Protein AF-Q17WV6-F1 (afdb_monomer_lite)

Foldseek 3Di:
DDDFAAEAEEEAAAPPVCAQVVVLVVLLVLLPDPVNLVVLVRYQKYKYAPPDDDDPVDNRHGMWMDGSNDSDTGDDDDDPDDPPPPDPPPPPVVVVVVVVVVVD

Structure (mmCIF, N/CA/C/O backbone):
data_AF-Q17WV6-F1
#
_entry.id   AF-Q17WV6-F1
#
loop_
_atom_site.group_PDB
_atom_site.id
_atom_site.type_symbol
_atom_site.label_atom_id
_atom_site.label_alt_id
_atom_site.label_comp_id
_atom_site.label_asym_id
_atom_site.label_entity_id
_atom_site.label_seq_id
_atom_site.pdbx_PDB_ins_code
_atom_site.Cartn_x
_atom_site.Cartn_y
_atom_site.Cartn_z
_atom_site.occupancy
_atom_site.B_iso_or_equiv
_atom_site.auth_seq_id
_atom_site.auth_comp_id
_atom_site.auth_asym_id
_atom_site.auth_atom_id
_atom_site.pdbx_PDB_model_num
ATOM 1 N N . MET A 1 1 ? -12.162 -23.796 12.705 1.00 42.66 1 MET A N 1
ATOM 2 C CA . MET A 1 1 ? -10.992 -23.145 12.076 1.00 42.66 1 MET A CA 1
ATOM 3 C C . MET A 1 1 ? -11.531 -21.978 11.258 1.00 42.66 1 MET A C 1
ATOM 5 O O . MET A 1 1 ? -12.350 -22.228 10.386 1.00 42.66 1 MET A O 1
ATOM 9 N N . ALA A 1 2 ? -11.223 -20.728 11.610 1.00 54.91 2 ALA A N 1
ATOM 10 C CA . ALA A 1 2 ? -11.738 -19.556 10.895 1.00 54.91 2 ALA A CA 1
ATOM 11 C C . ALA A 1 2 ? -10.695 -19.082 9.871 1.00 54.91 2 ALA A C 1
ATOM 13 O O . ALA A 1 2 ? -9.551 -18.832 10.245 1.00 54.91 2 ALA A O 1
ATOM 14 N N . CYS A 1 3 ? -11.071 -18.971 8.595 1.00 59.50 3 CYS A N 1
ATOM 15 C CA . CYS A 1 3 ? -10.223 -18.372 7.563 1.00 59.50 3 CYS A CA 1
ATOM 16 C C . CYS A 1 3 ? -10.328 -16.845 7.652 1.00 59.50 3 CYS A C 1
ATOM 18 O O . CYS A 1 3 ? -11.342 -16.268 7.265 1.00 59.50 3 CYS A O 1
ATOM 20 N N . LEU A 1 4 ? -9.291 -16.199 8.187 1.00 71.81 4 LEU A N 1
ATOM 21 C CA . LEU A 1 4 ? -9.176 -14.743 8.226 1.00 71.81 4 LEU A CA 1
ATOM 22 C C . LEU A 1 4 ? -8.486 -14.247 6.946 1.00 71.81 4 LEU A C 1
ATOM 24 O O . LEU A 1 4 ? -7.447 -14.780 6.557 1.00 71.81 4 LEU A O 1
ATOM 28 N N . TYR A 1 5 ? -9.041 -13.221 6.301 1.00 78.06 5 TYR A N 1
ATOM 29 C CA . TYR A 1 5 ? -8.415 -12.563 5.151 1.00 78.06 5 TYR A CA 1
ATOM 30 C C . TYR A 1 5 ? -7.225 -11.724 5.622 1.00 78.06 5 TYR A C 1
ATOM 32 O O . TYR A 1 5 ? -7.403 -10.597 6.061 1.00 78.06 5 TYR A O 1
ATOM 40 N N . LEU A 1 6 ? -6.012 -12.277 5.566 1.00 90.19 6 LEU A N 1
ATOM 41 C CA . LEU A 1 6 ? -4.811 -11.602 6.075 1.00 90.19 6 LEU A CA 1
ATOM 42 C C . LEU A 1 6 ? -4.249 -10.551 5.111 1.00 90.19 6 LEU A C 1
ATOM 44 O O . LEU A 1 6 ? -3.649 -9.573 5.559 1.00 90.19 6 LEU A O 1
ATOM 48 N N . VAL A 1 7 ? -4.433 -10.738 3.804 1.00 91.44 7 VAL A N 1
ATOM 49 C CA . VAL A 1 7 ? -3.809 -9.893 2.781 1.00 91.44 7 VAL A CA 1
ATOM 50 C C . VAL A 1 7 ? -4.823 -9.525 1.709 1.00 91.44 7 VAL A C 1
ATOM 52 O O . VAL A 1 7 ? -5.520 -10.395 1.191 1.00 91.44 7 VAL A O 1
ATOM 55 N N . ASN A 1 8 ? -4.867 -8.241 1.355 1.00 92.19 8 ASN A N 1
ATOM 56 C CA . ASN A 1 8 ? -5.573 -7.750 0.177 1.00 92.19 8 ASN A CA 1
ATOM 57 C C . ASN A 1 8 ? -4.556 -7.299 -0.879 1.00 92.19 8 ASN A C 1
ATOM 59 O O . ASN A 1 8 ? -3.654 -6.523 -0.564 1.00 92.19 8 ASN A O 1
ATOM 63 N N . ILE A 1 9 ? -4.712 -7.762 -2.120 1.00 93.44 9 ILE A N 1
ATOM 64 C CA . ILE A 1 9 ? -3.819 -7.437 -3.239 1.00 93.44 9 ILE A CA 1
ATOM 65 C C . ILE A 1 9 ? -4.645 -6.775 -4.343 1.00 93.44 9 ILE A C 1
ATOM 67 O O . ILE A 1 9 ? -5.608 -7.361 -4.831 1.00 93.44 9 ILE A O 1
ATOM 71 N N . GLU A 1 10 ? -4.264 -5.567 -4.750 1.00 92.75 10 GLU A N 1
ATOM 72 C CA . GLU A 1 10 ? -4.917 -4.821 -5.827 1.00 92.75 10 GLU A CA 1
ATOM 73 C C . GLU A 1 10 ? -3.886 -4.462 -6.910 1.00 92.75 10 GLU A C 1
ATOM 75 O O . GLU A 1 10 ? -2.997 -3.635 -6.711 1.00 92.75 10 GLU A O 1
ATOM 80 N N . VAL A 1 11 ? -3.999 -5.111 -8.072 1.00 92.94 11 VAL A N 1
ATOM 81 C CA . VAL A 1 11 ? -3.112 -4.898 -9.227 1.00 92.94 11 VAL A CA 1
ATOM 82 C C . VAL A 1 11 ? -3.845 -4.079 -10.287 1.00 92.94 11 VAL A C 1
ATOM 84 O O . VAL A 1 11 ? -5.010 -4.340 -10.594 1.00 92.94 11 VAL A O 1
ATOM 87 N N . LYS A 1 12 ? -3.175 -3.071 -10.845 1.00 91.06 12 LYS A N 1
ATOM 88 C CA . LYS A 1 12 ? -3.680 -2.231 -11.935 1.00 91.06 12 LYS A CA 1
ATOM 89 C C . LYS A 1 12 ? -3.089 -2.651 -13.268 1.00 91.06 12 LYS A C 1
ATOM 91 O O . LYS A 1 12 ? -2.021 -3.252 -13.336 1.00 91.06 12 LYS A O 1
ATOM 96 N N . GLN A 1 13 ? -3.813 -2.315 -14.332 1.00 89.94 13 GLN A N 1
ATOM 97 C CA . GLN A 1 13 ? -3.273 -2.430 -15.678 1.00 89.94 13 GLN A CA 1
ATOM 98 C C . GLN A 1 13 ? -2.061 -1.496 -15.816 1.00 89.94 13 GLN A C 1
ATOM 100 O O . GLN A 1 13 ? -2.136 -0.345 -15.365 1.00 89.94 13 GLN A O 1
ATOM 105 N N . PRO A 1 14 ? -0.970 -1.965 -16.441 1.00 87.00 14 PRO A N 1
ATOM 106 C CA . PRO A 1 14 ? 0.194 -1.129 -16.683 1.00 87.00 14 PRO A CA 1
ATOM 107 C C . PRO A 1 14 ? -0.192 0.054 -17.574 1.00 87.00 14 PRO A C 1
ATOM 109 O O . PRO A 1 14 ? -1.044 -0.070 -18.453 1.00 87.00 14 PRO A O 1
ATOM 112 N N . LEU A 1 15 ? 0.437 1.209 -17.337 1.00 83.62 15 LEU A N 1
ATOM 113 C CA . LEU A 1 15 ? 0.212 2.458 -18.084 1.00 83.62 15 LEU A CA 1
ATOM 114 C C . LEU A 1 15 ? -1.213 3.039 -17.983 1.00 83.62 15 LEU A C 1
ATOM 116 O O . LEU A 1 15 ? -1.564 3.949 -18.735 1.00 83.62 15 LEU A O 1
ATOM 120 N N . ALA A 1 16 ? -2.035 2.575 -17.036 1.00 81.94 16 ALA A N 1
ATOM 121 C CA . ALA A 1 16 ? -3.281 3.257 -16.705 1.00 81.94 16 ALA A CA 1
ATOM 122 C C . ALA A 1 16 ? -2.963 4.680 -16.210 1.00 81.94 16 ALA A C 1
ATOM 124 O O . ALA A 1 16 ? -2.207 4.842 -15.252 1.00 81.94 16 ALA A O 1
ATOM 125 N N . GLY A 1 17 ? -3.549 5.709 -16.836 1.00 71.56 17 GLY A N 1
ATOM 126 C CA . GLY A 1 17 ? -3.151 7.116 -16.645 1.00 71.56 17 GLY A CA 1
ATOM 127 C C . GLY A 1 17 ? -3.157 7.626 -15.196 1.00 71.56 17 GLY A C 1
ATOM 128 O O . GLY A 1 17 ? -2.433 8.562 -14.869 1.00 71.56 17 GLY A O 1
ATOM 129 N N . GLN A 1 18 ? -3.919 6.979 -14.315 1.00 74.38 18 GLN A N 1
ATOM 130 C CA . GLN A 1 18 ? -4.033 7.337 -12.902 1.00 74.38 18 GLN A CA 1
ATOM 131 C C . GLN A 1 18 ? -3.206 6.444 -11.939 1.00 74.38 18 GLN A C 1
ATOM 133 O O . GLN A 1 18 ? -2.982 6.823 -10.789 1.00 74.38 18 GLN A O 1
ATOM 138 N N . GLY A 1 19 ? -2.670 5.313 -12.425 1.00 80.12 19 GLY A N 1
ATOM 139 C CA . GLY A 1 19 ? -1.633 4.477 -11.795 1.00 80.12 19 GLY A CA 1
ATOM 140 C C . GLY A 1 19 ? -1.736 4.223 -10.281 1.00 80.12 19 GLY A C 1
ATOM 141 O O . GLY A 1 19 ? -2.818 4.092 -9.704 1.00 80.12 19 GLY A O 1
ATOM 142 N N . ILE A 1 20 ? -0.569 4.147 -9.632 1.00 88.81 20 ILE A N 1
ATOM 143 C CA . ILE A 1 20 ? -0.412 3.972 -8.176 1.00 88.81 20 ILE A CA 1
ATOM 144 C C . ILE A 1 20 ? -0.825 5.211 -7.374 1.00 88.81 20 ILE A C 1
ATOM 146 O O . ILE A 1 20 ? -1.241 5.086 -6.222 1.00 88.81 20 ILE A O 1
ATOM 150 N N . LYS A 1 21 ? -0.717 6.417 -7.948 1.00 87.44 21 LYS A N 1
ATOM 151 C CA . LYS A 1 21 ? -1.062 7.664 -7.243 1.00 87.44 21 LYS A CA 1
ATOM 152 C C . LYS A 1 21 ? -2.523 7.662 -6.799 1.00 87.44 21 LYS A C 1
ATOM 154 O O . LYS A 1 21 ? -2.803 7.905 -5.628 1.00 87.44 21 LYS A O 1
ATOM 159 N N . ASP A 1 22 ? -3.421 7.282 -7.697 1.00 90.38 22 ASP A N 1
ATOM 160 C CA . ASP A 1 22 ? -4.832 7.131 -7.363 1.00 90.38 22 ASP A CA 1
ATOM 161 C C . ASP A 1 22 ? -5.084 6.045 -6.333 1.00 90.38 22 ASP A C 1
ATOM 163 O O . ASP A 1 22 ? -5.985 6.169 -5.506 1.00 90.38 22 ASP A O 1
ATOM 167 N N . GLU A 1 23 ? -4.307 4.966 -6.372 1.00 91.44 23 GLU A N 1
ATOM 168 C CA . GLU A 1 23 ? -4.471 3.889 -5.410 1.00 91.44 23 GLU A CA 1
ATOM 169 C C . GLU A 1 23 ? -4.070 4.319 -4.005 1.00 91.44 23 GLU A C 1
ATOM 171 O O . GLU A 1 23 ? -4.791 4.062 -3.041 1.00 91.44 23 GLU A O 1
ATOM 176 N N . ARG A 1 24 ? -2.987 5.088 -3.893 1.00 90.38 24 ARG A N 1
ATOM 177 C CA . ARG A 1 24 ? -2.615 5.749 -2.646 1.00 90.38 24 ARG A CA 1
ATOM 178 C C . ARG A 1 24 ? -3.741 6.657 -2.145 1.00 90.38 24 ARG A C 1
ATOM 180 O O . ARG A 1 24 ? -4.097 6.584 -0.967 1.00 90.38 24 ARG A O 1
ATOM 187 N N . ASP A 1 25 ? -4.314 7.494 -3.003 1.00 92.38 25 ASP A N 1
ATOM 188 C CA . ASP A 1 25 ? -5.367 8.432 -2.597 1.00 92.38 25 ASP A CA 1
ATOM 189 C C . ASP A 1 25 ? -6.663 7.705 -2.206 1.00 92.38 25 ASP A C 1
ATOM 191 O O . ASP A 1 25 ? -7.287 8.031 -1.186 1.00 92.38 25 ASP A O 1
ATOM 195 N N . ARG A 1 26 ? -7.034 6.653 -2.947 1.00 92.31 26 ARG A N 1
ATOM 196 C CA . ARG A 1 26 ? -8.144 5.757 -2.599 1.00 92.31 26 ARG A CA 1
ATOM 197 C C . ARG A 1 26 ? -7.903 5.057 -1.271 1.00 92.31 26 ARG A C 1
ATOM 199 O O . ARG A 1 26 ? -8.811 5.058 -0.442 1.00 92.31 26 ARG A O 1
ATOM 206 N N . HIS A 1 27 ? -6.713 4.510 -1.037 1.00 92.62 27 HIS A N 1
ATOM 207 C CA . HIS A 1 27 ? -6.344 3.862 0.224 1.00 92.62 27 HIS A CA 1
ATOM 208 C C . HIS A 1 27 ? -6.477 4.820 1.408 1.00 92.62 27 HIS A C 1
ATOM 210 O O . HIS A 1 27 ? -7.139 4.497 2.391 1.00 92.62 27 HIS A O 1
ATOM 216 N N . ILE A 1 28 ? -5.948 6.043 1.296 1.00 93.19 28 ILE A N 1
ATOM 217 C CA . ILE A 1 28 ? -6.051 7.060 2.356 1.00 93.19 28 ILE A CA 1
ATOM 218 C C . ILE A 1 28 ? -7.515 7.431 2.620 1.00 93.19 28 ILE A C 1
ATOM 220 O O . ILE A 1 28 ? -7.928 7.560 3.777 1.00 93.19 28 ILE A O 1
ATOM 224 N N . LYS A 1 29 ? -8.319 7.603 1.563 1.00 93.88 29 LYS A N 1
ATOM 225 C CA . LYS A 1 29 ? -9.751 7.901 1.691 1.00 93.88 29 LYS A CA 1
ATOM 226 C C . LYS A 1 29 ? -10.507 6.743 2.344 1.00 93.88 29 LYS A C 1
ATOM 228 O O . LYS A 1 29 ? -11.334 6.980 3.223 1.00 93.88 29 LYS A O 1
ATOM 233 N N . ARG A 1 30 ? -10.218 5.501 1.940 1.00 92.12 30 ARG A N 1
ATOM 234 C CA . ARG A 1 30 ? -10.844 4.287 2.481 1.00 92.12 30 ARG A CA 1
ATOM 235 C C . ARG A 1 30 ? -10.481 4.089 3.950 1.00 92.12 30 ARG A C 1
ATOM 237 O O . ARG A 1 30 ? -11.395 3.875 4.737 1.00 92.12 30 ARG A O 1
ATOM 244 N N . TYR A 1 31 ? -9.211 4.261 4.313 1.00 91.62 31 TYR A N 1
ATOM 245 C CA . TYR A 1 31 ? -8.709 4.177 5.688 1.00 91.62 31 TYR A CA 1
ATOM 246 C C . TYR A 1 31 ? -9.424 5.150 6.639 1.00 91.62 31 TYR A C 1
ATOM 248 O O . TYR A 1 31 ? -9.761 4.797 7.766 1.00 91.62 31 TYR A O 1
ATOM 256 N N . LYS A 1 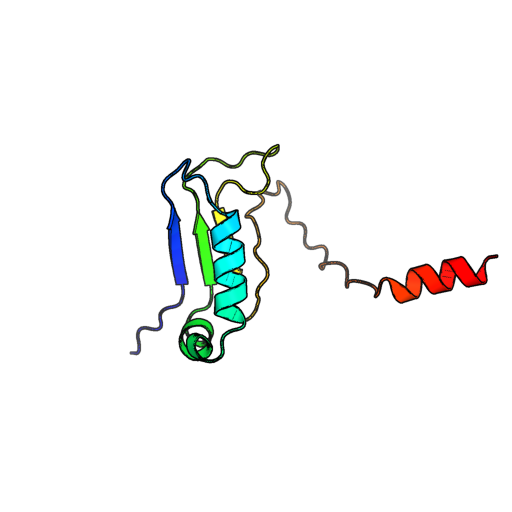32 ? -9.694 6.382 6.187 1.00 91.94 32 LYS A N 1
ATOM 257 C CA . LYS A 1 32 ? -10.376 7.401 7.005 1.00 91.94 32 LYS A CA 1
ATOM 258 C C . LYS A 1 32 ? -11.884 7.178 7.140 1.00 91.94 32 LYS A C 1
ATOM 260 O O . LYS A 1 32 ? -12.497 7.797 8.005 1.00 91.94 32 LYS A O 1
ATOM 265 N N . ASN A 1 33 ? -12.493 6.350 6.292 1.00 94.00 33 ASN A N 1
ATOM 266 C CA . ASN A 1 33 ? -13.936 6.136 6.293 1.00 94.00 33 ASN A CA 1
ATOM 267 C C . ASN A 1 33 ? -14.336 5.089 7.357 1.00 94.00 33 ASN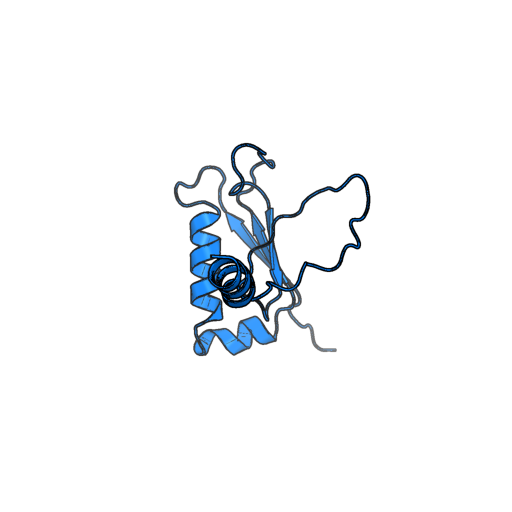 A C 1
ATOM 269 O O . ASN A 1 33 ? -13.966 3.920 7.213 1.00 94.00 33 ASN A O 1
ATOM 273 N N . PRO A 1 34 ? -15.149 5.447 8.373 1.00 92.56 34 PRO A N 1
ATOM 274 C CA . PRO A 1 34 ? -15.590 4.511 9.408 1.00 92.56 34 PRO A CA 1
ATOM 275 C C . PRO A 1 34 ? -16.310 3.272 8.866 1.00 92.56 34 PRO A C 1
ATOM 277 O O . PRO A 1 34 ? -16.172 2.195 9.442 1.00 92.56 34 PRO A O 1
ATOM 280 N N . ALA A 1 35 ? -17.024 3.394 7.743 1.00 93.38 35 ALA A N 1
ATOM 281 C CA . ALA A 1 35 ? -17.731 2.273 7.125 1.00 93.38 35 ALA A CA 1
ATOM 282 C C . ALA A 1 35 ? -16.778 1.161 6.644 1.00 93.38 35 ALA A C 1
ATOM 284 O O . ALA A 1 35 ? -17.137 -0.011 6.655 1.00 93.38 35 ALA A O 1
ATOM 285 N N . ASN A 1 36 ? -15.537 1.507 6.289 1.00 90.06 36 ASN A N 1
ATOM 286 C CA . ASN A 1 36 ? -14.535 0.546 5.819 1.00 90.06 36 ASN A CA 1
ATOM 287 C C . ASN A 1 36 ? -13.710 -0.066 6.958 1.00 90.06 36 ASN A C 1
ATOM 289 O O . ASN A 1 36 ? -12.885 -0.950 6.721 1.00 90.06 36 ASN A O 1
ATOM 293 N N . LYS A 1 37 ? -13.917 0.390 8.200 1.00 87.56 37 LYS A N 1
ATOM 294 C CA . L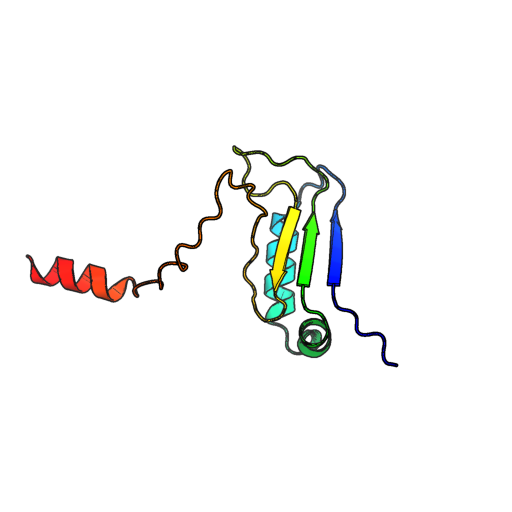YS A 1 37 ? -13.087 0.012 9.348 1.00 87.56 37 LYS A CA 1
ATOM 295 C C . LYS A 1 37 ? -13.131 -1.486 9.632 1.00 87.56 37 LYS A C 1
ATOM 297 O O . LYS A 1 37 ? -12.117 -2.050 10.013 1.00 87.56 37 LYS A O 1
ATOM 302 N N . ILE A 1 38 ? -14.269 -2.143 9.398 1.00 88.06 38 ILE A N 1
ATOM 303 C CA . ILE A 1 38 ? -14.396 -3.599 9.558 1.00 88.06 38 ILE A CA 1
ATOM 304 C C . ILE A 1 38 ? -13.406 -4.322 8.635 1.00 88.06 38 ILE A C 1
ATOM 306 O O . ILE A 1 38 ? -12.656 -5.177 9.091 1.00 88.06 38 ILE A O 1
ATOM 310 N N . PHE A 1 39 ? -13.349 -3.933 7.360 1.00 85.56 39 PHE A N 1
ATOM 311 C CA . PHE A 1 39 ? -12.480 -4.576 6.375 1.00 85.56 39 PHE A CA 1
ATOM 312 C C . PHE A 1 39 ? -10.994 -4.319 6.669 1.00 85.56 39 PHE A C 1
ATOM 314 O O . PHE A 1 39 ? -10.181 -5.244 6.663 1.00 85.56 39 PHE A O 1
ATOM 321 N N . TYR A 1 40 ? -10.644 -3.080 7.023 1.00 87.00 40 TYR A N 1
ATOM 322 C CA . TYR A 1 40 ? -9.281 -2.743 7.442 1.00 87.00 40 TYR A CA 1
ATOM 323 C C . TYR A 1 40 ? -8.879 -3.457 8.739 1.00 87.00 40 TYR A C 1
ATOM 325 O O . TYR A 1 40 ? -7.745 -3.889 8.860 1.00 87.00 40 TYR A O 1
ATOM 333 N N . ASN A 1 41 ? -9.786 -3.654 9.693 1.00 85.44 41 ASN A N 1
ATOM 334 C CA . ASN A 1 41 ? -9.452 -4.354 10.934 1.00 85.44 41 ASN A CA 1
ATOM 335 C C . ASN A 1 41 ? -9.209 -5.860 10.740 1.00 85.44 41 ASN A C 1
ATOM 337 O O . ASN A 1 41 ? -8.490 -6.455 11.539 1.00 85.44 41 ASN A O 1
ATOM 341 N N . LEU A 1 42 ? -9.828 -6.484 9.732 1.00 88.62 42 LEU A N 1
ATOM 342 C CA . LEU A 1 42 ? -9.649 -7.912 9.442 1.00 88.62 42 LEU A CA 1
ATOM 343 C C . LEU A 1 42 ? -8.361 -8.183 8.661 1.00 88.62 42 LEU A C 1
ATOM 345 O O . LEU A 1 42 ? -7.658 -9.152 8.942 1.00 88.62 42 LEU A O 1
ATOM 349 N N . THR A 1 43 ? -8.059 -7.314 7.698 1.00 88.94 43 THR A N 1
ATOM 350 C CA . THR A 1 43 ? -6.867 -7.431 6.854 1.00 88.94 43 THR A CA 1
ATOM 351 C C . THR A 1 43 ? -5.630 -7.026 7.653 1.00 88.94 43 THR A C 1
ATOM 353 O O . THR A 1 43 ? -5.694 -6.074 8.424 1.00 88.94 43 THR A O 1
ATOM 356 N N . GLN A 1 44 ? -4.478 -7.672 7.473 1.00 90.75 44 GLN A N 1
ATOM 357 C CA . GLN A 1 44 ? -3.218 -7.224 8.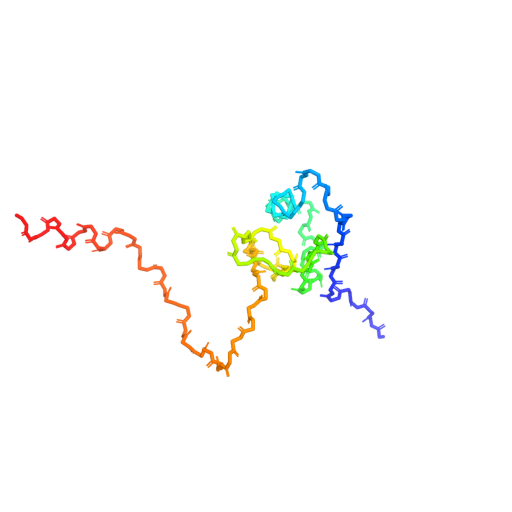088 1.00 90.75 44 GLN A CA 1
ATOM 358 C C . GLN A 1 44 ? -2.398 -6.345 7.144 1.00 90.75 44 GLN A C 1
ATOM 360 O O . GLN A 1 44 ? -1.844 -5.325 7.567 1.00 90.75 44 GLN A O 1
ATOM 365 N N . ILE A 1 45 ? -2.333 -6.735 5.869 1.00 92.31 45 ILE A N 1
ATOM 366 C CA . ILE A 1 45 ? -1.483 -6.099 4.861 1.00 92.31 45 ILE A CA 1
ATOM 367 C C . ILE A 1 45 ? -2.294 -5.813 3.599 1.00 92.31 45 ILE A C 1
ATOM 369 O O . ILE A 1 45 ? -3.051 -6.652 3.112 1.00 92.31 45 ILE A O 1
ATOM 373 N N . TRP A 1 46 ? -2.080 -4.628 3.047 1.00 93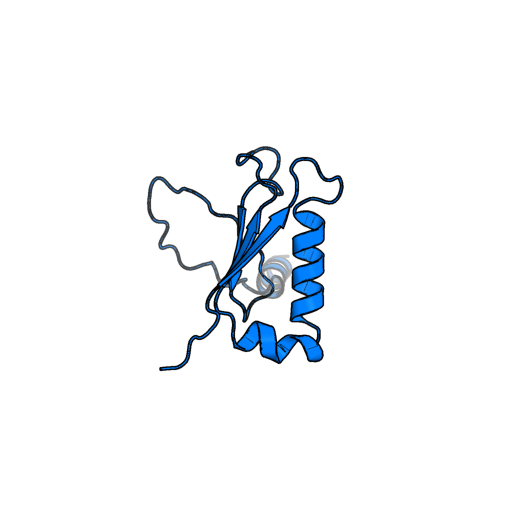.44 46 TRP A N 1
ATOM 374 C CA . TRP A 1 46 ? -2.558 -4.216 1.737 1.00 93.44 46 TRP A CA 1
ATOM 375 C C . TRP A 1 46 ? -1.377 -4.115 0.791 1.00 93.44 46 TRP A C 1
ATOM 377 O O . TRP A 1 46 ? -0.378 -3.497 1.151 1.00 93.44 46 TRP A O 1
ATOM 387 N N . ILE A 1 47 ? -1.494 -4.700 -0.396 1.00 94.44 47 ILE A N 1
ATOM 388 C CA . ILE A 1 47 ? -0.473 -4.666 -1.441 1.00 94.44 47 ILE A CA 1
ATOM 389 C C . ILE A 1 47 ? -1.094 -4.084 -2.705 1.00 94.44 47 ILE A C 1
ATOM 391 O O . ILE A 1 47 ? -2.190 -4.472 -3.107 1.00 94.44 47 ILE A O 1
ATOM 395 N N . PHE A 1 48 ? -0.375 -3.168 -3.338 1.00 94.06 48 PHE A N 1
ATOM 396 C CA . PHE A 1 48 ? -0.795 -2.468 -4.542 1.00 94.06 48 PHE A CA 1
ATOM 397 C C . PHE A 1 48 ? 0.310 -2.547 -5.588 1.00 94.06 48 PHE A C 1
ATOM 399 O O . PHE A 1 48 ? 1.480 -2.431 -5.237 1.00 94.06 48 PHE A O 1
ATOM 406 N N . SER A 1 49 ? -0.031 -2.740 -6.860 1.00 93.75 49 SER A N 1
ATOM 407 C CA . SER A 1 49 ? 0.957 -2.776 -7.946 1.00 93.75 49 SER A CA 1
ATOM 408 C C . SER A 1 49 ? 0.367 -2.228 -9.240 1.00 93.75 49 SER A C 1
ATOM 410 O O . SER A 1 49 ? -0.803 -2.465 -9.530 1.00 93.75 49 SER A O 1
ATOM 412 N N . ASP A 1 50 ? 1.164 -1.516 -10.030 1.00 92.62 50 ASP A N 1
ATOM 413 C CA . ASP A 1 50 ? 0.840 -1.147 -11.416 1.00 92.62 50 ASP A CA 1
ATOM 414 C C . ASP A 1 50 ? 1.393 -2.136 -12.450 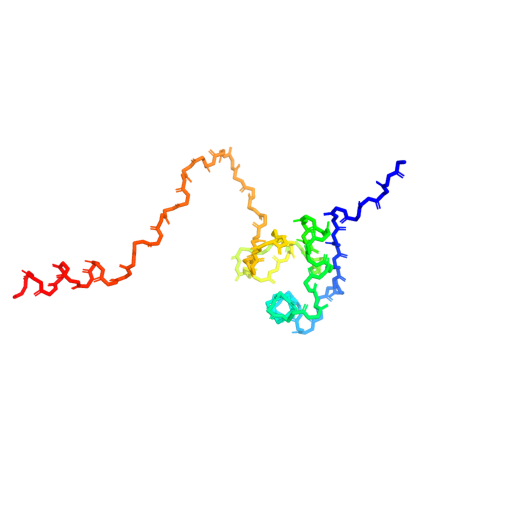1.00 92.62 50 ASP A C 1
ATOM 416 O O . ASP A 1 50 ? 1.275 -1.900 -13.652 1.00 92.62 50 ASP A O 1
ATOM 420 N N . ASN A 1 51 ? 1.971 -3.249 -11.989 1.00 92.44 51 ASN A N 1
ATOM 421 C CA . ASN A 1 51 ? 2.582 -4.276 -12.829 1.00 92.44 51 ASN A CA 1
ATOM 422 C C . ASN A 1 51 ? 3.712 -3.744 -13.734 1.00 92.44 51 ASN A C 1
ATOM 424 O O . ASN A 1 51 ? 3.988 -4.309 -14.793 1.00 92.44 51 ASN A O 1
ATOM 428 N N . LEU A 1 52 ? 4.361 -2.651 -13.328 1.00 91.31 52 LEU A N 1
ATOM 429 C CA . LEU A 1 52 ? 5.557 -2.124 -13.972 1.00 91.31 52 LEU A CA 1
ATOM 430 C C . LEU A 1 52 ? 6.800 -2.459 -13.132 1.00 91.31 52 LEU A C 1
ATOM 432 O O . LEU A 1 52 ? 6.701 -2.622 -11.912 1.00 91.31 52 LEU A O 1
ATOM 436 N N . PRO A 1 53 ? 7.989 -2.567 -13.753 1.00 90.44 53 PRO A N 1
ATOM 437 C CA . PRO A 1 53 ? 9.231 -2.684 -13.000 1.00 90.44 53 PRO A CA 1
ATOM 438 C C . PRO A 1 53 ? 9.452 -1.429 -12.152 1.00 90.44 53 PRO A C 1
ATOM 440 O O . PRO A 1 53 ? 8.968 -0.345 -12.480 1.00 90.44 53 PRO A O 1
ATOM 443 N N . TYR A 1 54 ? 10.218 -1.556 -11.074 1.00 89.62 54 TYR A N 1
ATOM 444 C CA . TYR A 1 54 ? 10.658 -0.392 -10.317 1.00 89.62 54 TYR A CA 1
ATOM 445 C C . TYR A 1 54 ? 11.474 0.555 -11.202 1.00 89.62 54 TYR A C 1
ATOM 447 O O . TYR A 1 54 ? 12.377 0.126 -11.913 1.00 89.62 54 TYR A O 1
ATOM 455 N N . ASP A 1 55 ? 11.166 1.846 -11.119 1.00 88.38 55 ASP A N 1
ATOM 456 C CA . ASP A 1 55 ? 11.927 2.921 -11.753 1.00 88.38 55 ASP A CA 1
ATOM 457 C C . ASP A 1 55 ? 12.418 3.879 -10.659 1.00 88.38 55 ASP A C 1
ATOM 459 O O . ASP A 1 55 ? 11.646 4.304 -9.795 1.00 88.38 55 ASP A O 1
ATOM 463 N N . GLU A 1 56 ? 13.718 4.169 -10.646 1.00 86.00 56 GLU A N 1
ATOM 464 C CA . GLU A 1 56 ? 14.338 5.091 -9.686 1.00 86.00 56 GLU A CA 1
ATOM 465 C C . GLU A 1 56 ? 13.985 6.552 -9.980 1.00 86.00 56 GLU A C 1
ATOM 467 O O . GLU A 1 56 ? 13.870 7.361 -9.058 1.00 86.00 56 GLU A O 1
ATOM 472 N N . ASN A 1 57 ? 13.738 6.880 -11.250 1.00 90.50 57 ASN A N 1
ATOM 473 C CA . ASN A 1 57 ? 13.323 8.216 -11.670 1.00 90.50 57 ASN A CA 1
ATOM 474 C C . ASN A 1 57 ? 11.822 8.442 -11.442 1.00 90.50 57 ASN A C 1
ATOM 476 O O . ASN A 1 57 ? 11.368 9.587 -11.372 1.00 90.50 57 ASN A O 1
ATOM 480 N N . ASN A 1 58 ? 11.050 7.360 -11.290 1.00 88.06 58 ASN A N 1
ATOM 481 C CA . ASN A 1 58 ? 9.618 7.397 -11.026 1.00 88.06 58 ASN A CA 1
ATOM 482 C C . ASN A 1 58 ? 9.260 6.657 -9.718 1.00 88.06 58 ASN A C 1
ATOM 484 O O . ASN A 1 58 ? 8.877 5.484 -9.732 1.00 88.06 58 ASN A O 1
ATOM 488 N N . PRO A 1 59 ? 9.277 7.350 -8.561 1.00 85.81 59 PRO A N 1
ATOM 489 C CA . PRO A 1 59 ? 9.005 6.741 -7.255 1.00 85.81 59 PRO A CA 1
ATOM 490 C C . PRO A 1 59 ? 7.550 6.280 -7.068 1.00 85.81 59 PRO A C 1
ATOM 492 O O . PRO A 1 59 ? 7.213 5.726 -6.023 1.00 85.81 59 PRO A O 1
ATOM 495 N N . HIS A 1 60 ? 6.674 6.524 -8.046 1.00 87.00 60 HIS A N 1
ATOM 496 C CA . HIS A 1 60 ? 5.271 6.112 -8.045 1.00 87.00 60 HIS A CA 1
ATOM 497 C C . HIS A 1 60 ? 5.007 4.897 -8.939 1.00 87.00 60 HIS A C 1
ATOM 499 O O . HIS A 1 60 ? 3.868 4.702 -9.350 1.00 87.00 60 HIS A O 1
ATOM 505 N N . GLN A 1 61 ? 6.040 4.112 -9.239 1.00 89.94 61 GLN A N 1
ATOM 506 C CA . GLN A 1 61 ? 5.961 2.923 -10.078 1.00 89.94 61 GLN A CA 1
ATOM 507 C C . GLN A 1 61 ? 6.403 1.668 -9.321 1.00 89.94 61 GLN A C 1
ATOM 509 O O . GLN A 1 61 ? 7.313 1.729 -8.482 1.00 89.94 61 GLN A O 1
ATOM 514 N N . GLY A 1 62 ? 5.771 0.536 -9.632 1.00 91.56 62 GLY A N 1
ATOM 515 C CA . GLY A 1 62 ? 6.060 -0.771 -9.051 1.00 91.56 62 GLY A CA 1
ATOM 516 C C . GLY A 1 62 ? 5.059 -1.187 -7.975 1.00 91.56 62 GLY A C 1
ATOM 517 O O . GLY A 1 62 ? 3.882 -0.818 -8.009 1.00 91.56 62 GLY A O 1
ATOM 518 N N . ALA A 1 63 ? 5.528 -1.977 -7.005 1.00 93.19 63 ALA A N 1
ATOM 519 C CA . ALA A 1 63 ? 4.694 -2.493 -5.927 1.00 93.19 63 ALA A CA 1
ATOM 520 C C . ALA A 1 63 ? 4.877 -1.730 -4.607 1.00 93.19 63 ALA A C 1
ATOM 522 O O . ALA A 1 63 ? 5.964 -1.281 -4.233 1.00 93.19 63 ALA A O 1
ATOM 523 N N . PHE A 1 64 ? 3.773 -1.613 -3.881 1.00 93.69 64 PHE A N 1
ATOM 524 C CA . PHE A 1 64 ? 3.659 -0.874 -2.637 1.00 93.69 64 PHE A CA 1
ATOM 525 C C . PHE A 1 64 ? 2.861 -1.676 -1.620 1.00 93.69 64 PHE A C 1
ATOM 527 O O . PHE A 1 64 ? 2.021 -2.499 -1.984 1.00 93.69 64 PHE A O 1
ATOM 534 N N . TYR A 1 65 ? 3.089 -1.406 -0.340 1.00 94.06 65 TYR A N 1
ATOM 535 C CA . TYR A 1 65 ? 2.351 -2.023 0.747 1.00 94.06 65 TYR A CA 1
ATOM 536 C C . TYR A 1 65 ? 1.946 -1.025 1.829 1.00 94.06 65 TYR A C 1
ATOM 538 O O . TYR A 1 65 ? 2.528 0.049 2.006 1.00 94.06 65 TYR A O 1
ATOM 546 N N . SER A 1 66 ? 0.926 -1.404 2.589 1.00 93.25 66 SER A N 1
ATOM 547 C CA . SER A 1 66 ? 0.457 -0.667 3.751 1.00 93.25 66 SER A CA 1
ATOM 548 C C . SER A 1 66 ? -0.039 -1.634 4.819 1.00 93.25 66 SER A C 1
ATOM 550 O O . SER A 1 66 ? -0.678 -2.638 4.510 1.00 93.25 66 SER A O 1
ATOM 552 N N . ALA A 1 67 ? 0.252 -1.339 6.084 1.00 91.81 67 ALA A N 1
ATOM 553 C CA . ALA A 1 67 ? -0.355 -2.057 7.199 1.00 91.81 67 ALA A CA 1
ATOM 554 C C . ALA A 1 67 ? -1.767 -1.515 7.429 1.00 91.81 67 ALA A C 1
ATOM 556 O O . ALA A 1 67 ? -1.976 -0.307 7.345 1.00 91.81 67 ALA A O 1
ATOM 557 N N . SER A 1 68 ? -2.735 -2.357 7.777 1.00 87.00 68 SER A N 1
ATOM 558 C CA . SER A 1 68 ? -4.131 -1.899 7.850 1.00 87.00 68 SER A CA 1
ATOM 559 C C . SER A 1 68 ? -4.430 -0.859 8.931 1.00 87.00 68 SER A C 1
ATOM 561 O O . SER A 1 68 ? -5.421 -0.139 8.850 1.00 87.00 68 SER A O 1
ATOM 563 N N . TYR A 1 69 ? -3.565 -0.734 9.932 1.00 86.94 69 TYR A N 1
ATOM 564 C CA . TYR A 1 69 ? -3.633 0.316 10.951 1.00 86.94 69 TYR A CA 1
ATOM 565 C C . TYR A 1 69 ? -2.863 1.591 10.553 1.00 86.94 69 TYR A C 1
ATOM 567 O O . TYR A 1 69 ? -2.604 2.446 11.398 1.00 86.94 69 TYR A O 1
ATOM 575 N N . SER A 1 70 ? -2.460 1.725 9.285 1.00 89.88 70 SER A N 1
ATOM 576 C CA . SER A 1 70 ? -1.659 2.839 8.788 1.00 89.88 70 SER A CA 1
ATOM 577 C C . SER A 1 70 ? -2.124 3.303 7.401 1.00 89.88 70 SER A C 1
ATOM 579 O O . SER A 1 70 ? -2.323 2.488 6.506 1.00 89.88 70 SER A O 1
ATOM 581 N N . PRO A 1 71 ? -2.238 4.619 7.155 1.00 88.50 71 PRO A N 1
ATOM 582 C CA . PRO A 1 71 ? -2.450 5.149 5.810 1.00 88.50 71 PRO A CA 1
ATOM 583 C C . PRO A 1 71 ? -1.140 5.267 5.011 1.00 88.50 71 PRO A C 1
ATOM 585 O O . PRO A 1 71 ? -1.146 5.801 3.902 1.00 88.50 71 PRO A O 1
ATOM 588 N N . ILE A 1 72 ? 0.000 4.859 5.584 1.00 88.75 72 ILE A N 1
ATOM 589 C CA . ILE A 1 72 ? 1.317 5.033 4.966 1.00 88.75 72 ILE A CA 1
ATOM 590 C C . ILE A 1 72 ? 1.480 4.018 3.835 1.00 88.75 72 ILE A C 1
ATOM 592 O O . ILE A 1 72 ? 1.380 2.809 4.047 1.00 88.75 72 ILE A O 1
ATOM 596 N N . PHE A 1 73 ? 1.763 4.540 2.647 1.00 86.62 73 PHE A N 1
ATOM 597 C CA . PHE A 1 73 ? 2.016 3.786 1.427 1.00 86.62 73 PHE A CA 1
ATOM 598 C C . PHE A 1 73 ? 3.530 3.622 1.262 1.00 86.62 73 PHE A C 1
ATOM 600 O O . PHE A 1 73 ? 4.231 4.598 0.995 1.00 86.62 73 PHE A O 1
ATOM 607 N N . GLN A 1 74 ? 4.043 2.420 1.509 1.00 90.50 74 GLN A N 1
ATOM 608 C CA . GLN A 1 74 ? 5.475 2.110 1.490 1.00 90.50 74 GLN A CA 1
ATOM 609 C C . GLN A 1 74 ? 5.837 1.389 0.196 1.00 90.50 74 GLN A C 1
ATOM 611 O O . GLN A 1 74 ? 5.044 0.601 -0.305 1.00 90.50 74 GLN A O 1
ATOM 616 N N . ARG A 1 75 ? 7.029 1.651 -0.335 1.00 88.12 75 ARG A N 1
ATOM 617 C CA . ARG A 1 75 ? 7.599 0.938 -1.486 1.00 88.12 75 ARG A CA 1
ATOM 618 C C . ARG A 1 75 ? 8.490 -0.187 -0.970 1.00 88.12 75 ARG A C 1
ATOM 620 O O . ARG A 1 75 ? 9.148 -0.001 0.055 1.00 88.12 75 ARG A O 1
ATOM 627 N N . PHE A 1 76 ? 8.552 -1.316 -1.669 1.00 84.81 76 PHE A N 1
ATOM 628 C CA . PHE A 1 76 ? 9.609 -2.285 -1.386 1.00 84.81 76 PHE A CA 1
ATOM 629 C C . PHE A 1 76 ? 10.930 -1.728 -1.915 1.00 84.81 76 PHE A C 1
ATOM 631 O O . PHE A 1 76 ? 11.028 -1.308 -3.068 1.00 84.81 76 PHE A O 1
ATOM 638 N N . VAL A 1 77 ? 11.930 -1.668 -1.047 1.00 73.31 77 VAL A N 1
ATOM 639 C CA . VAL A 1 77 ? 13.283 -1.250 -1.402 1.00 73.31 77 VAL A CA 1
ATOM 640 C C . VAL A 1 77 ? 14.179 -2.433 -1.096 1.00 73.31 77 VAL A C 1
ATOM 642 O O . VAL A 1 77 ? 14.264 -2.857 0.057 1.00 73.31 77 VAL A O 1
ATOM 645 N N . GLU A 1 78 ? 14.801 -2.988 -2.130 1.00 69.25 78 GLU A N 1
ATOM 646 C CA . GLU A 1 78 ? 15.892 -3.933 -1.939 1.00 69.25 78 GLU A CA 1
ATOM 647 C C . GLU A 1 78 ? 17.078 -3.149 -1.382 1.00 69.25 78 GLU A C 1
ATOM 649 O O . GLU A 1 78 ? 17.519 -2.160 -1.966 1.00 69.25 78 GLU A O 1
ATOM 654 N N . ALA A 1 79 ? 17.539 -3.542 -0.202 1.00 67.31 79 ALA A N 1
ATOM 655 C CA . ALA A 1 79 ? 18.744 -3.000 0.391 1.00 67.31 79 ALA A CA 1
ATOM 656 C C . ALA A 1 79 ? 19.780 -4.120 0.433 1.00 67.31 79 ALA A C 1
ATOM 658 O O . ALA A 1 79 ? 19.513 -5.179 1.002 1.00 67.31 79 ALA A O 1
ATOM 659 N N . ASP A 1 80 ? 20.975 -3.867 -0.105 1.00 68.25 80 ASP A N 1
ATOM 660 C CA . ASP A 1 80 ? 22.103 -4.812 -0.046 1.00 68.25 80 ASP A CA 1
ATOM 661 C C . ASP A 1 80 ? 22.473 -5.192 1.399 1.00 68.25 80 ASP A C 1
ATOM 663 O O . ASP A 1 80 ? 23.109 -6.214 1.657 1.00 68.25 80 ASP A O 1
ATOM 667 N N . LYS A 1 81 ? 22.090 -4.347 2.365 1.00 67.44 81 LYS A N 1
ATOM 668 C CA . LYS A 1 81 ? 22.263 -4.561 3.801 1.00 67.44 81 LYS A CA 1
ATOM 669 C C . LYS A 1 81 ? 20.989 -4.155 4.532 1.00 67.44 81 LYS A C 1
ATOM 671 O O . LYS A 1 81 ? 20.412 -3.112 4.241 1.00 67.44 81 LYS A O 1
ATOM 676 N N . LEU A 1 82 ? 20.583 -4.961 5.512 1.00 65.56 82 LEU A N 1
ATOM 677 C CA . LEU A 1 82 ? 19.443 -4.666 6.376 1.00 65.56 82 LEU A CA 1
ATOM 678 C C . LEU A 1 82 ? 19.709 -3.367 7.159 1.00 65.56 82 LEU A C 1
ATOM 680 O O . LEU A 1 82 ? 20.515 -3.362 8.092 1.00 65.56 82 LEU A O 1
ATOM 684 N N . ASP A 1 83 ? 19.038 -2.274 6.794 1.00 66.38 83 ASP A N 1
ATOM 685 C CA . ASP A 1 83 ? 19.068 -1.045 7.585 1.00 66.38 83 ASP A CA 1
ATOM 686 C C . ASP A 1 83 ? 18.134 -1.196 8.794 1.00 66.38 83 ASP A C 1
ATOM 688 O O . ASP A 1 83 ? 16.928 -0.964 8.721 1.00 66.38 83 ASP A O 1
ATOM 692 N N . ILE A 1 84 ? 18.698 -1.641 9.919 1.00 70.19 84 ILE A N 1
ATOM 693 C CA . ILE A 1 84 ? 17.999 -1.741 11.210 1.00 70.19 84 ILE A CA 1
ATOM 694 C C . ILE A 1 84 ? 17.938 -0.402 11.952 1.00 70.19 84 ILE A C 1
ATOM 696 O O . ILE A 1 84 ? 17.546 -0.373 13.123 1.00 70.19 84 ILE A O 1
ATOM 700 N N . THR A 1 85 ? 18.341 0.705 11.316 1.00 72.94 85 THR A N 1
ATOM 701 C CA . THR A 1 85 ? 18.233 2.027 11.926 1.00 72.94 85 THR A CA 1
ATOM 702 C C . THR A 1 85 ? 16.757 2.304 12.214 1.00 72.94 85 THR A C 1
ATOM 704 O O . THR A 1 85 ? 15.939 2.336 11.291 1.00 72.94 85 THR A O 1
ATOM 707 N N . PRO A 1 86 ? 16.373 2.509 13.488 1.00 63.44 86 PRO A N 1
ATOM 708 C CA . PRO A 1 86 ? 14.999 2.831 13.826 1.00 63.44 86 PRO A CA 1
ATOM 709 C C . PRO A 1 86 ? 14.570 4.075 13.042 1.00 63.44 86 PRO A C 1
ATOM 711 O O . PRO A 1 86 ? 15.346 5.039 12.990 1.00 63.44 86 PRO A O 1
ATOM 714 N N . PRO A 1 87 ? 13.356 4.103 12.457 1.00 58.47 87 PRO A N 1
ATOM 715 C CA . PRO A 1 87 ? 12.867 5.284 11.764 1.00 58.47 87 PRO A CA 1
ATOM 716 C C . PRO A 1 87 ? 13.000 6.477 12.708 1.00 58.47 87 PRO A C 1
ATOM 718 O O . PRO A 1 87 ? 12.494 6.453 13.836 1.00 58.47 87 PRO A O 1
ATOM 721 N N . GLN A 1 88 ? 13.745 7.498 12.273 1.00 59.22 88 GLN A N 1
ATOM 722 C CA . GLN A 1 88 ? 13.981 8.679 13.092 1.00 59.22 88 GLN A CA 1
ATOM 723 C C . GLN A 1 88 ? 12.614 9.237 13.480 1.00 59.22 88 GLN A C 1
ATOM 725 O O . GLN A 1 88 ? 11.813 9.589 12.609 1.00 59.22 88 GLN A O 1
ATOM 730 N N . LYS A 1 89 ? 12.324 9.287 14.790 1.00 49.81 89 LYS A N 1
ATOM 731 C CA . LYS A 1 89 ? 11.142 9.991 15.296 1.00 49.81 89 LYS A CA 1
ATOM 732 C C . LYS A 1 89 ? 11.139 11.345 14.609 1.00 49.81 89 LYS A C 1
ATOM 734 O O . LYS A 1 89 ? 12.140 12.055 14.695 1.00 49.81 89 LYS A O 1
ATOM 739 N N . ILE A 1 90 ? 10.042 11.681 13.930 1.00 50.03 90 ILE A N 1
ATOM 740 C CA . ILE A 1 90 ? 9.807 13.027 13.415 1.00 50.03 90 ILE A CA 1
ATOM 741 C C . ILE A 1 90 ? 9.904 13.945 14.634 1.00 50.03 90 ILE A C 1
ATOM 743 O O . ILE A 1 90 ? 8.949 14.099 15.396 1.00 50.03 90 ILE A O 1
ATOM 747 N N . ILE A 1 91 ? 11.096 14.490 14.878 1.00 45.41 91 ILE A N 1
ATOM 748 C CA . ILE A 1 91 ? 11.304 15.568 15.828 1.00 45.41 91 ILE A CA 1
ATOM 749 C C . ILE A 1 91 ? 10.402 16.655 15.279 1.00 45.41 91 ILE A C 1
ATOM 751 O O . ILE A 1 91 ? 10.616 17.122 14.157 1.00 45.41 91 ILE A O 1
ATOM 755 N N . LYS A 1 92 ? 9.334 16.964 16.022 1.00 46.09 92 LYS A N 1
ATOM 756 C CA . LYS A 1 92 ? 8.376 18.006 15.669 1.00 46.09 92 LYS A CA 1
ATOM 757 C C . LYS A 1 92 ? 9.194 19.196 15.171 1.00 46.09 92 LYS A C 1
ATOM 759 O O . LYS A 1 92 ? 10.033 19.713 15.904 1.00 46.09 92 LYS A O 1
ATOM 764 N N . ILE A 1 93 ? 8.995 19.583 13.911 1.00 54.88 93 ILE A N 1
ATOM 765 C CA . ILE A 1 93 ? 9.743 20.650 13.216 1.00 54.88 93 ILE A CA 1
ATOM 766 C C . ILE A 1 93 ? 9.835 21.930 14.082 1.00 54.88 93 ILE A C 1
ATOM 768 O O . ILE A 1 93 ? 10.804 22.688 14.008 1.00 54.88 93 ILE A O 1
ATOM 772 N N . THR A 1 94 ? 8.874 22.108 14.990 1.00 52.03 94 THR A N 1
ATOM 773 C CA . THR A 1 94 ? 8.829 23.110 16.057 1.00 52.03 94 THR A CA 1
ATOM 774 C C . THR A 1 94 ? 10.075 23.185 16.951 1.00 52.03 94 THR A C 1
ATOM 776 O O . THR A 1 94 ? 10.451 24.293 17.329 1.00 52.03 94 THR A O 1
ATOM 779 N N . ASP A 1 95 ? 10.758 22.082 17.266 1.00 53.41 95 ASP A N 1
ATOM 780 C CA . ASP A 1 95 ? 11.923 22.105 18.168 1.00 53.41 95 ASP A CA 1
ATOM 781 C C . ASP A 1 95 ? 13.209 22.561 17.457 1.00 53.41 95 ASP A C 1
ATOM 783 O O . ASP A 1 95 ? 14.035 23.264 18.049 1.00 53.41 95 ASP A O 1
ATOM 787 N N . ARG A 1 96 ? 13.351 22.274 16.152 1.00 53.28 96 ARG A N 1
ATOM 788 C CA . ARG A 1 96 ? 14.445 22.825 15.329 1.00 53.28 96 ARG A CA 1
ATOM 789 C C . ARG A 1 96 ? 14.284 24.333 15.117 1.00 53.28 96 ARG A C 1
ATOM 791 O O . ARG A 1 96 ? 15.256 25.063 15.298 1.00 53.28 96 ARG A O 1
ATOM 798 N N . LEU A 1 97 ? 13.074 24.818 14.823 1.00 54.47 97 LEU A N 1
ATOM 799 C CA . LEU A 1 97 ? 12.804 26.257 14.651 1.00 54.47 97 LEU A CA 1
ATOM 800 C C . LEU A 1 97 ? 13.060 27.066 15.932 1.00 54.47 97 LEU A C 1
ATOM 802 O O . LEU A 1 97 ? 13.628 28.157 15.870 1.00 54.47 97 LEU A O 1
ATOM 806 N N . LYS A 1 98 ? 12.710 26.521 17.105 1.00 53.53 98 LYS A N 1
ATOM 807 C CA . LYS A 1 98 ? 13.006 27.161 18.399 1.00 53.53 98 LYS A CA 1
ATOM 808 C C . LYS A 1 98 ? 14.507 27.287 18.656 1.00 53.53 98 LYS A C 1
ATOM 810 O O . LYS A 1 98 ? 14.941 28.307 19.182 1.00 53.53 98 LYS A O 1
ATOM 815 N N . LYS A 1 99 ? 15.307 26.291 18.260 1.00 56.44 99 LYS A N 1
ATOM 816 C CA . LYS A 1 99 ? 16.772 26.328 18.407 1.00 56.44 99 LYS A CA 1
ATOM 817 C C . LYS A 1 99 ? 17.432 27.349 17.474 1.00 56.44 99 LYS A C 1
ATOM 819 O O . LYS A 1 99 ? 18.436 27.938 17.861 1.00 56.44 99 LYS A O 1
ATOM 824 N N . PHE A 1 100 ? 16.858 27.587 16.293 1.00 55.84 100 PHE A N 1
ATOM 825 C CA . PHE A 1 100 ? 17.312 28.644 15.383 1.00 55.84 100 PHE A CA 1
ATOM 826 C C . PHE A 1 100 ? 16.940 30.047 15.882 1.00 55.84 100 PHE A C 1
ATOM 828 O O . PHE A 1 100 ? 17.800 30.917 15.900 1.00 55.84 100 PHE A O 1
ATOM 835 N N . LYS A 1 101 ? 15.714 30.261 16.385 1.00 57.16 101 LYS A N 1
ATOM 836 C CA . LYS A 1 101 ? 15.303 31.570 16.936 1.00 57.16 101 LYS A CA 1
ATOM 837 C C . LYS A 1 101 ? 16.031 31.981 18.220 1.00 57.16 101 LYS A C 1
ATOM 839 O O . LYS A 1 101 ? 16.100 33.163 18.503 1.00 57.16 101 LYS A O 1
ATOM 844 N N . LYS A 1 102 ? 16.561 31.033 18.999 1.00 54.25 102 LYS A N 1
ATOM 845 C CA . LYS A 1 102 ? 17.324 31.322 20.231 1.00 54.25 102 LYS A CA 1
ATOM 846 C C . LYS A 1 102 ? 18.805 31.644 19.990 1.00 54.25 102 LYS A C 1
ATOM 848 O O . LYS A 1 102 ? 19.530 31.874 20.949 1.00 54.25 102 LYS A O 1
ATOM 853 N N . ARG A 1 103 ? 19.261 31.559 18.737 1.00 52.47 103 ARG A N 1
ATOM 854 C CA . ARG A 1 103 ? 20.647 31.808 18.313 1.00 52.47 103 ARG A CA 1
ATOM 855 C C . ARG A 1 103 ? 20.789 33.078 17.462 1.00 52.47 103 ARG A C 1
ATOM 857 O O . ARG A 1 103 ? 21.853 33.276 16.887 1.00 52.47 103 ARG A O 1
ATOM 864 N N . SER A 1 104 ? 19.740 33.899 17.389 1.00 46.75 104 SER A N 1
ATOM 865 C CA . SER A 1 104 ? 19.755 35.246 16.814 1.00 46.75 104 SER A CA 1
ATOM 866 C C . SER A 1 104 ? 19.402 36.271 17.876 1.00 46.75 104 SER A C 1
ATOM 868 O O . SER A 1 104 ? 18.719 35.882 18.850 1.00 46.75 104 SER A O 1
#

Sequence (104 aa):
MACLYLVNIEVKQPLAGQGIKDERDRHIKRYKNPANKIFYNLTQIWIFSDNLPYDENNPHQGAFYSASYSPIFQRFVEADKLDITPPQKIIKITDRLKKFKKRS

pLDDT: mean 79.87, std 15.55, range [42.66, 94.44]

Organism: Helicobacter acinonychis (strain Sheeba) (NCBI:txid382638)

Secondary structure (DSSP, 8-state):
------EEEEEPPTT-TTHHHHHHHHHHHHHH-GGGHHHHHH-SEEEEE-S----SS-TTSSEEEEETT----EEP---SS---PPPPP---HHHHHHHHHTT-

Radius of gyration: 18.05 Å; chains: 1; bounding box: 40×58×38 Å